Protein AF-A0A256WL37-F1 (afdb_monomer)

Foldseek 3Di:
DVLVVVLVVVVVVLVPDDPVVNVVVVPDCVVVVSVVSVVCVVPPDPPVPPPPPPDPPDPDFDKDKDWDDPDPFWIKIWIFRPPDPDTDIDIDIGGDDPPDDDD

Solvent-accessible surface area (backbone atoms only — not comparable to full-atom values): 6564 Å² total; per-residue (Å²): 141,58,65,66,60,54,54,55,53,46,53,58,54,57,69,72,46,57,74,75,55,46,55,57,47,70,76,41,72,58,59,61,51,54,51,50,50,68,64,33,72,80,63,84,67,82,73,83,75,80,73,76,81,76,65,73,96,64,94,59,77,45,70,49,67,53,75,48,69,82,49,98,38,38,37,41,37,39,38,37,29,71,44,45,97,63,74,46,77,48,79,47,79,47,79,50,82,79,72,83,81,81,126

Radius of gyration: 30.99 Å; Cα contacts (8 Å, |Δi|>4): 90; chains: 1; bounding box: 54×27×90 Å

Secondary structure (DSSP, 8-state):
--HHHHHHHHHHHHHTS-HHHHHHHHTSSHHHHHHHHHHHGGGS------------S-S--EEEEEEEE-SSSEEEEEEEEEESS--EEEEEEEE--------

Mean predicted aligned error: 17.74 Å

Nearest PDB structures (foldseek):
  4cfe-assembly1_D  TM=4.867E-01  e=2.884E+00  Homo sapiens
  4rer-assembly1_B  TM=5.497E-01  e=3.933E+00  Homo sapiens
  5iso-assembly2_D  TM=5.636E-01  e=6.073E+00  Homo sapiens
  5iso-assembly1_B  TM=5.663E-01  e=9.376E+00  Homo sapiens
  6c9h-assembly1_B  TM=3.683E-01  e=2.884E+00  Homo sapiens

Sequence (103 aa):
MLWVFVLEQYDVWYDGLTPAKKVVVDNTPVPEIVEKIRNNDRNGSSVIKYGMDKQASQMWNGLVGIQYQANKHWQFRSEAGLIGDRKSFLFSVNYRFLGFKTK

Structure (mmCIF, N/CA/C/O backbone):
data_AF-A0A256WL37-F1
#
_entry.id   AF-A0A256WL37-F1
#
loop_
_atom_site.group_PDB
_atom_site.id
_atom_site.type_symbol
_atom_site.label_atom_id
_atom_site.label_alt_id
_atom_site.label_comp_id
_atom_site.label_asym_id
_atom_site.label_entity_id
_atom_site.label_seq_id
_atom_site.pdbx_PDB_ins_code
_atom_site.Cartn_x
_atom_site.Cartn_y
_atom_site.Cartn_z
_atom_site.occupancy
_atom_site.B_iso_or_equiv
_atom_site.auth_seq_id
_atom_site.auth_comp_id
_atom_site.auth_asym_id
_atom_site.auth_atom_id
_atom_site.pdbx_PDB_model_num
ATOM 1 N N . MET A 1 1 ? 34.197 -7.881 -24.762 1.00 57.38 1 MET A N 1
ATOM 2 C CA . MET A 1 1 ? 34.043 -8.840 -25.879 1.00 57.38 1 MET A CA 1
ATOM 3 C C . MET A 1 1 ? 32.795 -9.723 -25.697 1.00 57.38 1 MET A C 1
ATOM 5 O O . MET A 1 1 ? 32.854 -10.919 -25.911 1.00 57.38 1 MET A O 1
ATOM 9 N N . LEU A 1 2 ? 31.659 -9.153 -25.275 1.00 58.28 2 LEU A N 1
ATOM 10 C CA . LEU A 1 2 ? 30.358 -9.849 -25.193 1.00 58.28 2 LEU A CA 1
ATOM 11 C C . LEU A 1 2 ? 29.292 -9.097 -26.008 1.00 58.28 2 LEU A C 1
ATOM 13 O O . LEU A 1 2 ? 28.416 -9.712 -26.594 1.00 58.28 2 LEU A O 1
ATOM 17 N N . TRP A 1 3 ? 29.427 -7.774 -26.121 1.00 60.97 3 TRP A N 1
ATOM 18 C CA . TRP A 1 3 ? 28.545 -6.904 -26.902 1.00 60.97 3 TRP A CA 1
ATOM 19 C C . TRP A 1 3 ? 28.574 -7.183 -28.411 1.00 60.97 3 TRP A C 1
ATOM 21 O O . TRP A 1 3 ? 27.521 -7.221 -29.035 1.00 60.97 3 TRP A O 1
ATOM 31 N N . VAL A 1 4 ? 29.749 -7.495 -28.973 1.00 67.12 4 VAL A N 1
ATOM 32 C CA . VAL A 1 4 ? 29.901 -7.881 -30.392 1.00 67.12 4 VAL A CA 1
ATOM 33 C C . VAL A 1 4 ? 29.040 -9.103 -30.737 1.00 67.12 4 VAL A C 1
ATOM 35 O O . VAL A 1 4 ? 28.321 -9.078 -31.727 1.00 67.12 4 VAL A O 1
ATOM 38 N N . PHE A 1 5 ? 29.018 -10.118 -29.866 1.00 75.38 5 PHE A N 1
ATOM 39 C CA . PHE A 1 5 ? 28.216 -11.330 -30.065 1.00 75.38 5 PHE A CA 1
ATOM 40 C C . PHE A 1 5 ? 26.704 -11.049 -30.056 1.00 75.38 5 PHE A C 1
ATOM 42 O O . PHE A 1 5 ? 25.952 -11.627 -30.836 1.00 75.38 5 PHE A O 1
ATOM 49 N N . VAL A 1 6 ? 26.248 -10.127 -29.201 1.00 75.88 6 VAL A N 1
ATOM 50 C CA . VAL A 1 6 ? 24.827 -9.753 -29.113 1.00 75.88 6 VAL A CA 1
ATOM 51 C C . VAL A 1 6 ? 24.371 -8.986 -30.360 1.00 75.88 6 VAL A C 1
ATOM 53 O O . VAL A 1 6 ? 23.259 -9.210 -30.835 1.00 75.88 6 VAL A O 1
ATOM 56 N N . LEU A 1 7 ? 25.221 -8.113 -30.911 1.00 80.50 7 LEU A N 1
ATOM 57 C CA . LEU A 1 7 ? 24.925 -7.373 -32.144 1.00 80.50 7 LEU A CA 1
ATOM 58 C C . LEU A 1 7 ? 24.868 -8.303 -33.364 1.00 80.50 7 LEU A C 1
ATOM 60 O O . LEU A 1 7 ? 23.938 -8.204 -34.158 1.00 80.50 7 LEU A O 1
ATOM 64 N N . GLU A 1 8 ? 25.804 -9.248 -33.469 1.00 83.31 8 GLU A N 1
ATOM 65 C CA . GLU A 1 8 ? 25.807 -10.254 -34.540 1.00 83.31 8 GLU A CA 1
ATOM 66 C C . GLU A 1 8 ? 24.571 -11.163 -34.471 1.00 83.31 8 GLU A C 1
ATOM 68 O O . GLU A 1 8 ? 23.934 -11.436 -35.489 1.00 83.31 8 GLU A O 1
ATOM 73 N N . GLN A 1 9 ? 24.171 -11.587 -33.267 1.00 83.19 9 GLN A N 1
ATOM 74 C CA . GLN A 1 9 ? 22.953 -12.375 -33.075 1.00 83.19 9 GLN A CA 1
ATOM 75 C C . GLN A 1 9 ? 21.686 -11.584 -33.446 1.00 83.19 9 GLN A C 1
ATOM 77 O O . GLN A 1 9 ? 20.743 -12.163 -33.993 1.00 83.19 9 GLN A O 1
ATOM 82 N N . TYR A 1 10 ? 21.656 -10.278 -33.160 1.00 84.44 10 TYR A N 1
ATOM 83 C CA . TYR A 1 10 ? 20.544 -9.405 -33.537 1.00 84.44 10 TYR A CA 1
ATOM 84 C C . TYR A 1 10 ? 20.422 -9.262 -35.057 1.00 84.44 10 TYR A C 1
ATOM 86 O O . TYR A 1 10 ? 19.319 -9.421 -35.578 1.00 84.44 10 TYR A O 1
ATOM 94 N N . ASP A 1 11 ? 21.530 -9.024 -35.763 1.00 86.00 11 ASP A N 1
ATOM 95 C CA . ASP A 1 11 ? 21.529 -8.844 -37.220 1.00 86.00 11 ASP A CA 1
ATOM 96 C C . ASP A 1 11 ? 21.049 -10.128 -37.932 1.00 86.00 11 ASP A C 1
ATOM 98 O O . ASP A 1 11 ? 20.154 -10.076 -38.776 1.00 86.00 11 ASP A O 1
ATOM 102 N N . VAL A 1 12 ? 21.522 -11.306 -37.497 1.00 88.81 12 VAL A N 1
ATOM 103 C CA . VAL A 1 12 ? 21.070 -12.611 -38.025 1.00 88.81 12 VAL A CA 1
ATOM 104 C C . VAL A 1 12 ? 19.575 -12.847 -37.780 1.00 88.81 12 VAL A C 1
ATOM 106 O O . VAL A 1 12 ? 18.864 -13.353 -38.652 1.00 88.81 12 VAL A O 1
ATOM 109 N N . TRP A 1 13 ? 19.079 -12.493 -36.592 1.00 87.81 13 TRP A N 1
ATOM 110 C CA . TRP A 1 13 ? 17.661 -12.626 -36.269 1.00 87.81 13 TRP A CA 1
ATOM 111 C C . TRP A 1 13 ? 16.799 -11.653 -37.081 1.00 87.81 13 TRP A C 1
ATOM 113 O O . TRP A 1 13 ? 15.780 -12.076 -37.629 1.00 87.81 13 TRP A O 1
ATOM 123 N N . TYR A 1 14 ? 17.211 -10.385 -37.192 1.00 85.56 14 TYR A N 1
ATOM 124 C CA . TYR A 1 14 ? 16.499 -9.357 -37.949 1.00 85.56 14 TYR A CA 1
ATOM 125 C C . TYR A 1 14 ? 16.415 -9.732 -39.430 1.00 85.56 14 TYR A C 1
ATOM 127 O O . TYR A 1 14 ? 15.335 -9.672 -40.020 1.00 85.56 14 TYR A O 1
ATOM 135 N N . ASP A 1 15 ? 17.508 -10.215 -40.022 1.00 86.25 15 ASP A N 1
ATOM 136 C CA . ASP A 1 15 ? 17.547 -10.595 -41.433 1.00 86.25 15 ASP A CA 1
ATOM 137 C C . ASP A 1 15 ? 16.653 -11.791 -41.769 1.00 86.25 15 ASP A C 1
ATOM 139 O O . ASP A 1 15 ? 16.059 -11.814 -42.851 1.00 86.25 15 ASP A O 1
ATOM 143 N N . GLY A 1 16 ? 16.462 -12.712 -40.820 1.00 87.00 16 GLY A N 1
ATOM 144 C CA . GLY A 1 16 ? 15.561 -13.862 -40.944 1.00 87.00 16 GLY A CA 1
ATOM 145 C C . GLY A 1 16 ? 14.063 -13.540 -40.832 1.00 87.00 16 GLY A C 1
ATOM 146 O O . GLY A 1 16 ? 13.229 -14.433 -41.008 1.00 87.00 16 GLY A O 1
ATOM 147 N N . LEU A 1 17 ? 13.679 -12.294 -40.533 1.00 86.69 17 LEU A N 1
ATOM 148 C CA . LEU A 1 17 ? 12.273 -11.904 -40.411 1.00 86.69 17 LEU A CA 1
ATOM 149 C C . LEU A 1 17 ? 11.603 -11.688 -41.777 1.00 86.69 17 LEU A C 1
ATOM 151 O O . LEU A 1 17 ? 12.167 -11.127 -42.713 1.00 86.69 17 LEU A O 1
ATOM 155 N N . THR A 1 18 ? 10.322 -12.050 -41.870 1.00 86.88 18 THR A N 1
ATOM 156 C CA . THR A 1 18 ? 9.465 -11.680 -43.009 1.00 86.88 18 THR A CA 1
ATOM 157 C C . THR A 1 18 ? 9.283 -10.155 -43.089 1.00 86.88 18 THR A C 1
ATOM 159 O O . THR A 1 18 ? 9.192 -9.528 -42.029 1.00 86.88 18 THR A O 1
ATOM 162 N N . PRO A 1 19 ? 9.087 -9.554 -44.280 1.00 82.44 19 PRO A N 1
ATOM 163 C CA . PRO A 1 19 ? 8.984 -8.096 -44.446 1.00 82.44 19 PRO A CA 1
ATOM 164 C C . PRO A 1 19 ? 7.967 -7.411 -43.518 1.00 82.44 19 PRO A C 1
ATOM 166 O O . PRO A 1 19 ? 8.264 -6.377 -42.932 1.00 82.44 19 PRO A O 1
ATOM 169 N N . ALA A 1 20 ? 6.799 -8.023 -43.292 1.00 80.12 20 ALA A N 1
ATOM 170 C CA . ALA A 1 20 ? 5.779 -7.478 -42.389 1.00 80.12 20 ALA A CA 1
ATOM 171 C C . ALA A 1 20 ? 6.234 -7.412 -40.918 1.00 80.12 20 ALA A C 1
ATOM 173 O O . ALA A 1 20 ? 5.864 -6.496 -40.190 1.00 80.12 20 ALA A O 1
ATOM 174 N N . LYS A 1 21 ? 7.057 -8.370 -40.474 1.00 80.81 21 LYS A N 1
ATOM 175 C CA . LYS A 1 21 ? 7.606 -8.392 -39.111 1.00 80.81 21 LYS A CA 1
ATOM 176 C C . LYS A 1 21 ? 8.743 -7.386 -38.946 1.00 80.81 21 LYS A C 1
ATOM 178 O O . LYS A 1 21 ? 8.845 -6.807 -37.873 1.00 80.81 21 LYS A O 1
ATOM 183 N N . LYS A 1 22 ? 9.529 -7.136 -40.002 1.00 82.25 22 LYS A N 1
ATOM 184 C CA . LYS A 1 22 ? 10.550 -6.075 -40.008 1.00 82.25 22 LYS A CA 1
ATOM 185 C C . LYS A 1 22 ? 9.914 -4.713 -39.744 1.00 82.25 22 LYS A C 1
ATOM 187 O O . LYS A 1 22 ? 10.298 -4.063 -38.788 1.00 82.25 22 LYS A O 1
ATOM 192 N N . VAL A 1 23 ? 8.821 -4.387 -40.439 1.00 80.31 23 VAL A N 1
ATOM 193 C CA . VAL A 1 23 ? 8.076 -3.133 -40.215 1.00 80.31 23 VAL A CA 1
ATOM 194 C C . VAL A 1 23 ? 7.583 -2.996 -38.770 1.00 80.31 23 VAL A C 1
ATOM 196 O O . VAL A 1 23 ? 7.650 -1.912 -38.201 1.00 80.31 23 VAL A O 1
ATOM 199 N N . VAL A 1 24 ? 7.098 -4.072 -38.142 1.00 82.25 24 VAL A N 1
ATOM 200 C CA . VAL A 1 24 ? 6.685 -4.018 -36.726 1.00 82.25 24 VAL A CA 1
ATOM 201 C C . VAL A 1 24 ? 7.879 -3.725 -35.820 1.00 82.25 24 VAL A C 1
ATOM 203 O O . VAL A 1 24 ? 7.754 -2.904 -34.919 1.00 82.25 24 VAL A O 1
ATOM 206 N N . VAL A 1 25 ? 9.031 -4.351 -36.071 1.00 80.12 25 VAL A N 1
ATOM 207 C CA . VAL A 1 25 ? 10.266 -4.103 -35.312 1.00 80.12 25 VAL A CA 1
ATOM 208 C C . VAL A 1 25 ? 10.781 -2.680 -35.547 1.00 80.12 25 VAL A C 1
ATOM 210 O O . VAL A 1 25 ? 11.160 -2.016 -34.586 1.00 80.12 25 VAL A O 1
ATOM 213 N N . ASP A 1 26 ? 10.702 -2.170 -36.773 1.00 81.50 26 ASP A N 1
ATOM 214 C CA . ASP A 1 26 ? 11.132 -0.815 -37.133 1.00 81.50 26 ASP A CA 1
ATOM 215 C C . ASP A 1 26 ? 10.271 0.271 -36.463 1.00 81.50 26 ASP A C 1
ATOM 217 O O . ASP A 1 26 ? 10.751 1.369 -36.198 1.00 81.50 26 ASP A O 1
ATOM 221 N N . ASN A 1 27 ? 9.013 -0.042 -36.128 1.00 82.06 27 ASN A N 1
ATOM 222 C CA . ASN A 1 27 ? 8.119 0.842 -35.370 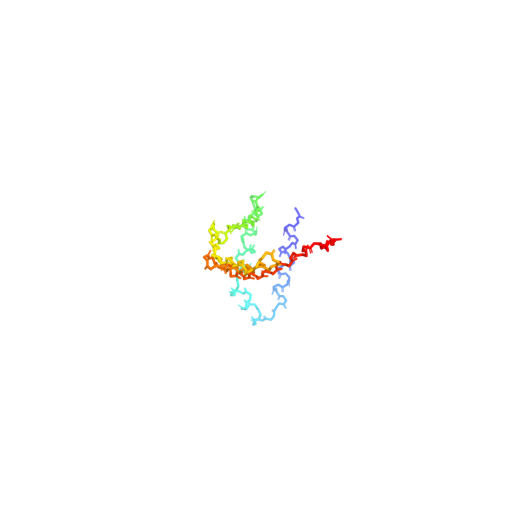1.00 82.06 27 ASN A CA 1
ATOM 223 C C . ASN A 1 27 ? 8.309 0.754 -33.840 1.00 82.06 27 ASN A C 1
ATOM 225 O O . ASN A 1 27 ? 7.592 1.419 -33.090 1.00 82.06 27 ASN A O 1
ATOM 229 N N . THR A 1 28 ? 9.236 -0.073 -33.350 1.00 79.44 28 THR A N 1
ATOM 230 C CA . THR A 1 28 ? 9.562 -0.180 -31.917 1.00 79.44 28 THR A CA 1
ATOM 231 C C . THR A 1 28 ? 10.851 0.581 -31.599 1.00 79.44 28 THR A C 1
ATOM 233 O O . THR A 1 28 ? 11.644 0.836 -32.496 1.00 79.44 28 THR A O 1
ATOM 236 N N . PRO A 1 29 ? 11.138 0.903 -30.327 1.00 77.31 29 PRO A N 1
ATOM 237 C CA . PRO A 1 29 ? 12.411 1.528 -29.942 1.00 77.31 29 PRO A CA 1
ATOM 238 C C . PRO A 1 29 ? 13.633 0.590 -30.033 1.00 77.31 29 PRO A C 1
ATOM 240 O O . PRO A 1 29 ? 14.741 0.983 -29.671 1.00 77.31 29 PRO A O 1
ATOM 243 N N . VAL A 1 30 ? 13.466 -0.661 -30.478 1.00 78.06 30 VAL A N 1
ATOM 244 C CA . VAL A 1 30 ? 14.540 -1.667 -30.520 1.00 78.06 30 VAL A CA 1
ATOM 245 C C . VAL A 1 30 ? 15.695 -1.271 -31.458 1.00 78.06 30 VAL A C 1
ATOM 247 O O . VAL A 1 30 ? 16.839 -1.344 -31.004 1.00 78.06 30 VAL A O 1
ATOM 250 N N . PRO A 1 31 ? 15.465 -0.790 -32.698 1.00 79.56 31 PRO A N 1
ATOM 251 C CA . PRO A 1 31 ? 16.549 -0.376 -33.592 1.00 79.56 31 PRO A CA 1
ATOM 252 C C . PRO A 1 31 ? 17.372 0.788 -33.027 1.00 79.56 31 PRO A C 1
ATOM 254 O O . PRO A 1 31 ? 18.599 0.760 -33.090 1.00 79.56 31 PRO A O 1
ATOM 257 N N . GLU A 1 32 ? 16.719 1.765 -32.387 1.00 76.94 32 GLU A N 1
ATOM 258 C CA . GLU A 1 32 ? 17.388 2.910 -31.752 1.00 76.94 32 GLU A CA 1
ATOM 259 C C . GLU A 1 32 ? 18.295 2.464 -30.589 1.00 76.94 32 GLU A C 1
ATOM 261 O O . GLU A 1 3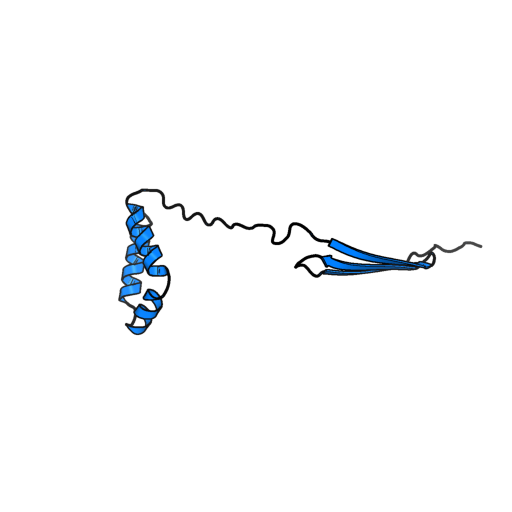2 ? 19.390 2.994 -30.393 1.00 76.94 32 GLU A O 1
ATOM 266 N N . ILE A 1 33 ? 17.871 1.459 -29.817 1.00 75.81 33 ILE A N 1
ATOM 267 C CA . ILE A 1 33 ? 18.674 0.881 -28.730 1.00 75.81 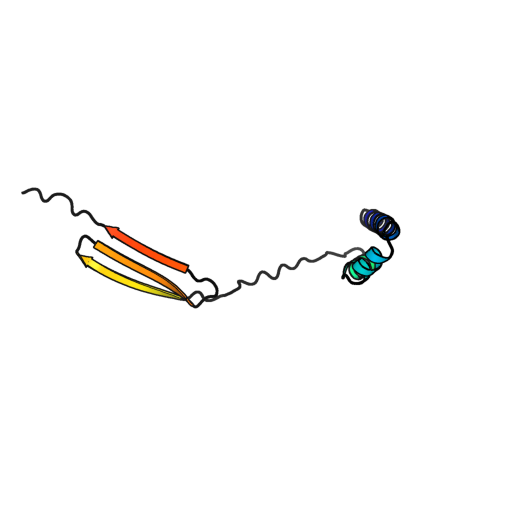33 ILE A CA 1
ATOM 268 C C . ILE A 1 33 ? 19.894 0.140 -29.292 1.00 75.81 33 ILE A C 1
ATOM 270 O O . ILE A 1 33 ? 21.003 0.321 -28.786 1.00 75.81 33 ILE A O 1
ATOM 274 N N . VAL A 1 34 ? 19.710 -0.659 -30.346 1.00 79.50 34 VAL A N 1
ATOM 275 C CA . VAL A 1 34 ? 20.802 -1.397 -31.006 1.00 79.50 34 VAL A CA 1
ATOM 276 C C . VAL A 1 34 ? 21.823 -0.435 -31.612 1.00 79.50 34 VAL A C 1
ATOM 278 O O . VAL A 1 34 ? 23.028 -0.636 -31.450 1.00 79.50 34 VAL A O 1
ATOM 281 N N . GLU A 1 35 ? 21.365 0.649 -32.239 1.00 78.56 35 GLU A N 1
ATOM 282 C CA . GLU A 1 35 ? 22.234 1.690 -32.788 1.00 78.56 35 GLU A CA 1
ATOM 283 C C . GLU A 1 35 ? 23.012 2.423 -31.684 1.00 78.56 35 GLU A C 1
ATOM 285 O O . GLU A 1 35 ? 24.222 2.630 -31.802 1.00 78.56 35 GLU A O 1
ATOM 290 N N . LYS A 1 36 ? 22.359 2.755 -30.563 1.00 74.12 36 LYS A N 1
ATOM 291 C CA . LYS A 1 36 ? 23.032 3.352 -29.399 1.00 74.12 36 LYS A CA 1
ATOM 292 C C . LYS A 1 36 ? 24.105 2.434 -28.823 1.00 74.12 36 LYS A C 1
ATOM 294 O O . LYS A 1 36 ? 25.175 2.930 -28.488 1.00 74.12 36 LYS A O 1
ATOM 299 N N . ILE A 1 37 ? 23.866 1.125 -28.738 1.00 75.44 37 ILE A N 1
ATOM 300 C CA . ILE A 1 37 ? 24.869 0.149 -28.276 1.00 75.44 37 ILE A CA 1
ATOM 301 C C . ILE A 1 37 ? 26.036 0.078 -29.269 1.00 75.44 37 ILE A C 1
ATOM 303 O O . ILE A 1 37 ? 27.188 0.243 -28.868 1.00 75.44 37 ILE A O 1
ATOM 307 N N . ARG A 1 38 ? 25.737 -0.041 -30.570 1.00 74.62 38 ARG A N 1
ATOM 308 C CA . ARG A 1 38 ? 26.728 -0.071 -31.662 1.00 74.62 38 ARG A CA 1
ATOM 309 C C . ARG A 1 38 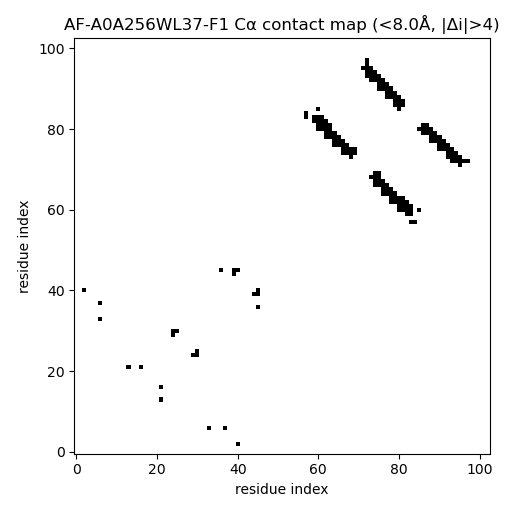? 27.627 1.173 -31.668 1.00 74.62 38 ARG A C 1
ATOM 311 O O . ARG A 1 38 ? 28.829 1.066 -31.899 1.00 74.62 38 ARG A O 1
ATOM 318 N N . ASN A 1 39 ? 27.063 2.342 -31.365 1.00 70.12 39 ASN A N 1
ATOM 319 C CA . ASN A 1 39 ? 27.805 3.599 -31.253 1.00 70.12 39 ASN A CA 1
ATOM 320 C C . ASN A 1 39 ? 28.564 3.742 -29.917 1.00 70.12 39 ASN A C 1
ATOM 322 O O . ASN A 1 39 ? 29.594 4.415 -29.872 1.00 70.12 39 ASN A O 1
ATOM 326 N N . ASN A 1 40 ? 28.097 3.106 -28.837 1.00 63.03 40 ASN A N 1
ATOM 327 C CA . ASN A 1 40 ? 28.699 3.200 -27.500 1.00 63.03 40 ASN A CA 1
ATOM 328 C C . ASN A 1 40 ? 29.823 2.175 -27.253 1.00 63.03 40 ASN A C 1
ATOM 330 O O . ASN A 1 40 ? 30.695 2.428 -26.426 1.00 63.03 40 ASN A O 1
ATOM 334 N N . ASP A 1 41 ? 29.907 1.085 -28.026 1.00 56.47 41 ASP A N 1
ATOM 335 C CA . ASP A 1 41 ? 31.070 0.173 -28.017 1.00 56.47 41 ASP A CA 1
ATOM 336 C C . ASP A 1 41 ? 32.400 0.893 -28.350 1.00 56.47 41 ASP A C 1
ATOM 338 O O . ASP A 1 41 ? 33.473 0.433 -27.962 1.00 56.47 41 ASP A O 1
ATOM 342 N N . ARG A 1 42 ? 32.354 2.081 -28.978 1.00 53.22 42 ARG A N 1
ATOM 343 C CA . ARG A 1 42 ? 33.533 2.949 -29.171 1.00 53.22 42 ARG A CA 1
ATOM 344 C C . ARG A 1 42 ? 33.993 3.688 -27.911 1.00 53.22 42 ARG A C 1
ATOM 346 O O . ARG A 1 42 ? 35.102 4.213 -27.908 1.00 53.22 42 ARG A O 1
ATOM 353 N N . ASN A 1 43 ? 33.176 3.742 -26.859 1.00 47.28 43 ASN A N 1
ATOM 354 C CA . ASN A 1 43 ? 33.446 4.527 -25.655 1.00 47.28 43 ASN A CA 1
ATOM 355 C C . ASN A 1 43 ? 33.107 3.769 -24.356 1.00 47.28 43 ASN A C 1
ATOM 357 O O . ASN A 1 43 ? 32.582 4.347 -23.410 1.00 47.28 43 ASN A O 1
ATOM 361 N N . GLY A 1 44 ? 33.392 2.462 -24.307 1.00 47.97 44 GLY A N 1
ATOM 362 C CA . GLY A 1 44 ? 33.766 1.707 -23.098 1.00 47.97 44 GLY A CA 1
ATOM 363 C C . GLY A 1 44 ? 32.877 1.747 -21.842 1.00 47.97 44 GLY A C 1
ATOM 364 O O . GLY A 1 44 ? 33.324 1.261 -20.807 1.00 47.97 44 GLY A O 1
ATOM 365 N N . SER A 1 45 ? 31.668 2.315 -21.857 1.00 50.16 45 SER A N 1
ATOM 366 C CA . SER A 1 45 ? 30.888 2.502 -20.622 1.00 50.16 45 SER A CA 1
ATOM 367 C C . SER A 1 45 ? 29.413 2.844 -20.862 1.00 50.16 45 SER A C 1
ATOM 36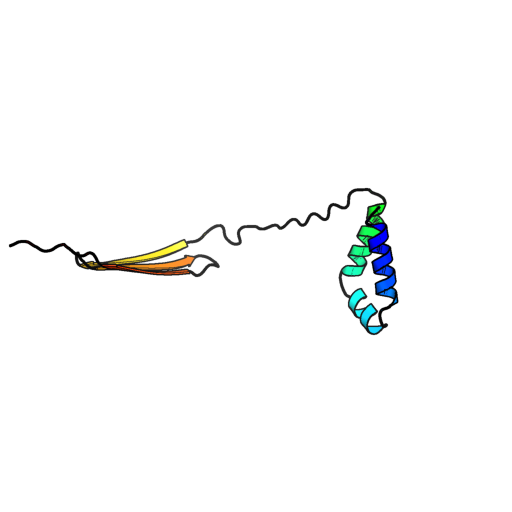9 O O . SER A 1 45 ? 28.880 3.808 -20.316 1.00 50.16 45 SER A O 1
ATOM 371 N N . SER A 1 46 ? 28.692 2.016 -21.617 1.00 46.97 46 SER A N 1
ATOM 372 C CA . SER A 1 46 ? 27.225 2.070 -21.596 1.00 46.97 46 SER A CA 1
ATOM 373 C C . SER A 1 46 ? 26.686 1.292 -20.395 1.00 46.97 46 SER A C 1
ATOM 375 O O . SER A 1 46 ? 26.222 0.159 -20.498 1.00 46.97 46 SER A O 1
ATOM 377 N N . VAL A 1 47 ? 26.777 1.892 -19.207 1.00 52.69 47 VAL A N 1
ATOM 378 C CA . VAL A 1 47 ? 25.979 1.444 -18.061 1.00 52.69 47 VAL A CA 1
ATOM 379 C C . VAL A 1 47 ? 24.540 1.829 -18.379 1.00 52.69 47 VAL A C 1
ATOM 381 O O . VAL A 1 47 ? 24.178 3.001 -18.266 1.00 52.69 47 VAL A O 1
ATOM 384 N N . ILE A 1 48 ? 23.718 0.860 -18.791 1.00 56.25 48 ILE A N 1
ATOM 385 C CA . ILE A 1 48 ? 22.264 1.036 -18.860 1.00 56.25 48 ILE A CA 1
ATOM 386 C C . ILE A 1 48 ? 21.797 1.253 -17.420 1.00 56.25 48 ILE A C 1
ATOM 388 O O . ILE A 1 48 ? 21.522 0.311 -16.677 1.00 56.25 48 ILE A O 1
ATOM 392 N N . LYS A 1 49 ? 21.786 2.513 -16.980 1.00 53.72 49 LYS A N 1
ATOM 393 C CA . LYS A 1 49 ? 21.246 2.901 -15.683 1.00 53.72 49 LYS A CA 1
ATOM 394 C C . LYS A 1 49 ? 19.735 2.736 -15.770 1.00 53.72 49 LYS A C 1
ATOM 396 O O . LYS A 1 49 ? 19.024 3.660 -16.147 1.00 53.72 49 LYS A O 1
ATOM 401 N N . TYR A 1 50 ? 19.250 1.554 -15.400 1.00 47.53 50 TYR A N 1
ATOM 402 C CA . TYR A 1 50 ? 17.882 1.379 -14.926 1.00 47.53 50 TYR A CA 1
ATOM 403 C C . TYR A 1 50 ? 17.758 2.156 -13.609 1.00 47.53 50 TYR A C 1
ATOM 405 O O . TYR A 1 50 ? 17.853 1.609 -12.512 1.00 47.53 50 TYR A O 1
ATOM 413 N N . GLY A 1 51 ? 17.622 3.476 -13.715 1.00 53.44 51 GLY A N 1
ATOM 414 C CA . GLY A 1 51 ? 17.151 4.298 -12.618 1.00 53.44 51 GLY A CA 1
ATOM 415 C C . GLY A 1 51 ? 15.686 3.956 -12.422 1.00 53.44 51 GLY A C 1
ATOM 416 O O . GLY A 1 51 ? 14.823 4.575 -13.035 1.00 53.44 51 GLY A O 1
ATOM 417 N N . MET A 1 52 ? 15.391 2.927 -11.625 1.00 56.16 52 MET A N 1
ATOM 418 C CA . MET A 1 52 ? 14.060 2.817 -11.046 1.00 56.16 52 MET A CA 1
ATOM 419 C C . MET A 1 52 ? 13.899 4.024 -10.130 1.00 56.16 52 MET A C 1
ATOM 421 O O . MET A 1 52 ? 14.310 3.993 -8.971 1.00 56.16 52 MET A O 1
ATOM 425 N N . ASP A 1 53 ? 13.319 5.091 -10.667 1.00 51.28 53 ASP A N 1
ATOM 426 C CA . ASP A 1 53 ? 12.852 6.239 -9.905 1.00 51.28 53 ASP A CA 1
ATOM 427 C C . ASP A 1 53 ? 11.603 5.791 -9.131 1.00 51.28 53 ASP A C 1
ATOM 429 O O . ASP A 1 53 ? 10.455 6.081 -9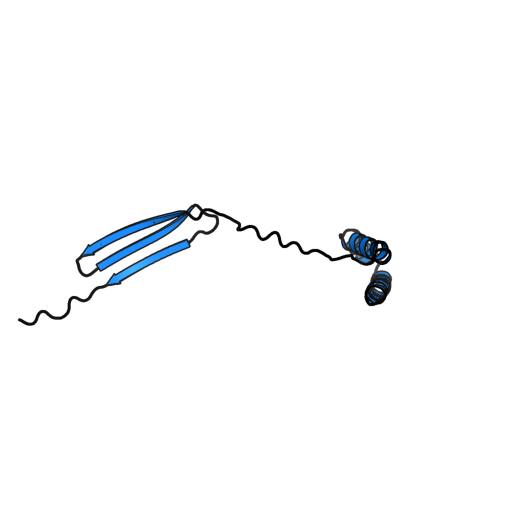.463 1.00 51.28 53 ASP A O 1
ATOM 433 N N . LYS A 1 54 ? 11.820 4.914 -8.145 1.00 54.47 54 LYS A N 1
ATOM 434 C CA . LYS A 1 54 ? 10.769 4.359 -7.300 1.00 54.47 54 LYS A CA 1
ATOM 435 C C . LYS A 1 54 ? 10.486 5.368 -6.202 1.00 54.47 54 LYS A C 1
ATOM 437 O O . LYS A 1 54 ? 10.785 5.150 -5.030 1.00 54.47 54 LYS A O 1
ATOM 442 N N . GLN A 1 55 ? 9.932 6.500 -6.610 1.00 56.78 55 GLN A N 1
ATOM 443 C CA . GLN A 1 55 ? 9.383 7.476 -5.687 1.00 56.78 55 GLN A CA 1
ATOM 444 C C . GLN A 1 55 ? 8.213 6.809 -4.961 1.00 56.78 55 GLN A C 1
ATOM 446 O O . GLN A 1 55 ? 7.431 6.063 -5.561 1.00 56.78 55 GLN A O 1
ATOM 451 N N . ALA A 1 56 ? 8.102 7.017 -3.648 1.00 51.75 56 ALA A N 1
ATOM 452 C CA . ALA A 1 56 ? 6.915 6.585 -2.928 1.00 51.75 56 ALA A CA 1
ATOM 453 C C . ALA A 1 56 ? 5.712 7.285 -3.575 1.00 51.75 56 ALA A C 1
ATOM 455 O O . ALA A 1 56 ? 5.631 8.508 -3.533 1.00 51.75 56 ALA A O 1
ATOM 456 N N . SER A 1 57 ? 4.792 6.516 -4.171 1.00 57.84 57 SER A N 1
ATOM 457 C CA . SER A 1 57 ? 3.632 7.052 -4.905 1.00 57.84 57 SER A CA 1
ATOM 458 C C . SER A 1 57 ? 2.786 8.040 -4.086 1.00 57.84 57 SER A C 1
ATOM 460 O O . SER A 1 57 ? 1.992 8.772 -4.663 1.00 57.84 57 SER A O 1
ATOM 462 N N . GLN A 1 58 ? 2.954 8.078 -2.757 1.00 55.06 58 GLN A N 1
ATOM 463 C CA . GLN A 1 58 ? 2.414 9.102 -1.869 1.00 55.06 58 GLN A CA 1
ATOM 464 C C . GLN A 1 58 ? 3.190 9.174 -0.555 1.00 55.06 58 GLN A C 1
ATOM 466 O O . GLN A 1 58 ? 3.445 8.156 0.088 1.00 55.06 58 GLN A O 1
ATOM 471 N N . MET A 1 59 ? 3.501 10.399 -0.128 1.00 60.91 59 MET A N 1
ATOM 472 C CA . MET A 1 59 ? 4.163 10.698 1.149 1.00 60.91 59 MET A CA 1
ATOM 473 C C . MET A 1 59 ? 3.175 10.835 2.319 1.00 60.91 59 MET A C 1
ATOM 475 O O . MET A 1 59 ? 3.587 10.849 3.475 1.00 60.91 59 MET A O 1
ATOM 479 N N . TRP A 1 60 ? 1.875 10.942 2.029 1.00 58.38 60 TRP A N 1
ATOM 480 C CA . TRP A 1 60 ? 0.825 11.186 3.014 1.00 58.38 60 TRP A CA 1
ATOM 481 C C . TRP A 1 60 ? -0.241 10.095 2.936 1.00 58.38 60 TRP A C 1
ATOM 483 O O . TRP A 1 60 ? -0.869 9.918 1.896 1.00 58.38 60 TRP A O 1
ATOM 493 N N . ASN A 1 61 ? -0.428 9.380 4.046 1.00 65.81 61 ASN A N 1
ATOM 494 C CA . ASN A 1 61 ? -1.496 8.404 4.238 1.00 65.81 61 ASN A CA 1
ATOM 495 C C . ASN A 1 61 ? -2.304 8.838 5.465 1.00 65.81 61 ASN A C 1
ATOM 497 O O . ASN A 1 61 ? -1.894 8.594 6.599 1.00 65.81 61 ASN A O 1
ATOM 501 N N . GLY A 1 62 ? -3.420 9.530 5.245 1.00 67.62 62 GLY A N 1
ATOM 502 C CA . GLY A 1 62 ? -4.332 9.914 6.318 1.00 67.62 62 GLY A CA 1
ATOM 503 C C . GLY A 1 62 ? -5.360 8.813 6.568 1.00 67.62 62 GLY A C 1
ATOM 504 O O . GLY A 1 62 ? -6.110 8.416 5.670 1.00 67.62 62 GLY A O 1
ATOM 505 N N . LEU A 1 63 ? -5.387 8.332 7.807 1.00 79.88 63 LEU A N 1
ATOM 506 C CA . LEU A 1 63 ? -6.354 7.365 8.307 1.00 79.88 63 LEU A CA 1
ATOM 507 C C . LEU A 1 63 ? -7.388 8.105 9.159 1.00 79.88 63 LEU A C 1
ATOM 509 O O . LEU A 1 63 ? -7.019 8.874 10.045 1.00 79.88 63 LEU A O 1
ATOM 513 N N . VAL A 1 64 ? -8.672 7.859 8.915 1.00 80.56 64 VAL A N 1
ATOM 514 C CA . VAL A 1 64 ? -9.754 8.316 9.790 1.00 80.56 64 VAL A CA 1
ATOM 515 C C . VAL A 1 64 ? -10.487 7.104 10.331 1.00 80.56 64 VAL A C 1
ATOM 517 O O . VAL A 1 64 ? -10.817 6.177 9.597 1.00 80.56 64 VAL A O 1
ATOM 520 N N . GLY A 1 65 ? -10.733 7.085 11.632 1.00 83.44 65 GLY A N 1
ATOM 521 C CA . GLY A 1 65 ? -11.397 5.967 12.275 1.00 83.44 65 GLY A CA 1
ATOM 522 C C . GLY A 1 65 ? -12.307 6.418 13.393 1.00 83.44 65 GLY A C 1
ATOM 523 O O . GLY A 1 65 ? -12.123 7.480 13.983 1.00 83.44 65 GLY A O 1
ATOM 524 N N . ILE A 1 66 ? -13.285 5.571 13.682 1.00 84.69 66 ILE A N 1
ATOM 525 C CA . ILE A 1 66 ? -14.151 5.692 14.843 1.00 84.69 66 ILE A CA 1
ATOM 526 C C . ILE A 1 66 ? -13.904 4.503 15.762 1.00 84.69 66 ILE A C 1
ATOM 528 O O . ILE A 1 66 ? -13.693 3.363 15.337 1.00 84.69 66 ILE A O 1
ATOM 532 N N . GLN A 1 67 ? -13.930 4.785 17.056 1.00 85.88 67 GLN A N 1
ATOM 533 C CA . GLN A 1 67 ? -13.845 3.779 18.095 1.00 85.88 67 GLN A CA 1
ATOM 534 C C . GLN A 1 67 ? -15.052 3.934 19.008 1.00 85.88 67 GLN A C 1
ATOM 536 O O . GLN A 1 67 ? -15.282 5.003 19.566 1.00 85.88 67 GLN A O 1
ATOM 541 N N . TYR A 1 68 ? -15.808 2.852 19.161 1.00 83.94 68 TYR A N 1
ATOM 542 C CA . TYR A 1 68 ? -16.976 2.806 20.022 1.00 83.94 68 TYR A CA 1
ATOM 543 C C . TYR A 1 68 ? -16.819 1.701 21.058 1.00 83.94 68 TYR A C 1
ATOM 545 O O . TYR A 1 68 ? -16.595 0.535 20.731 1.00 83.94 68 TYR A O 1
ATOM 553 N N . GLN A 1 69 ? -16.950 2.065 22.328 1.00 82.44 69 GLN A N 1
ATOM 554 C CA . GLN A 1 69 ? -16.945 1.118 23.431 1.00 82.44 69 GLN A CA 1
ATOM 555 C C . GLN A 1 69 ? -18.369 0.994 23.971 1.00 82.44 69 GLN A C 1
ATOM 557 O O . GLN A 1 69 ? -18.844 1.873 24.682 1.00 82.44 69 GLN A O 1
ATOM 562 N N . ALA A 1 70 ? -19.049 -0.098 23.618 1.00 78.06 70 ALA A N 1
ATOM 563 C CA . ALA A 1 70 ? -20.442 -0.317 24.002 1.00 78.06 70 ALA A CA 1
ATOM 564 C C . ALA A 1 70 ? -20.579 -0.677 25.489 1.00 78.06 70 ALA A C 1
ATOM 566 O O . ALA A 1 70 ? -21.496 -0.232 26.165 1.00 78.06 70 ALA A O 1
ATOM 567 N N . ASN A 1 71 ? -19.668 -1.504 26.009 1.00 81.38 71 ASN A N 1
ATOM 568 C CA . ASN A 1 71 ? -19.692 -2.006 27.384 1.00 81.38 71 ASN A CA 1
ATOM 569 C C . ASN A 1 71 ? -18.258 -2.236 27.893 1.00 81.38 71 ASN A C 1
ATOM 571 O O . ASN A 1 71 ? -17.299 -2.171 27.125 1.00 81.38 71 ASN A O 1
ATOM 575 N N . LYS A 1 72 ? -18.081 -2.604 29.173 1.00 73.06 72 LYS A N 1
ATOM 576 C CA . LYS A 1 72 ? -16.767 -3.069 29.686 1.00 73.06 72 LYS A CA 1
ATOM 577 C C . LYS A 1 72 ? -16.239 -4.325 28.973 1.00 73.06 72 LYS A C 1
ATOM 579 O O . LYS A 1 72 ? -15.041 -4.582 29.017 1.00 73.06 72 LYS A O 1
ATOM 584 N N . HIS A 1 73 ? -17.126 -5.068 28.315 1.00 76.88 73 HIS A N 1
ATOM 585 C CA . HIS A 1 73 ? -16.809 -6.323 27.638 1.00 76.88 73 HIS A CA 1
ATOM 586 C C . HIS A 1 73 ? -16.627 -6.171 26.124 1.00 76.88 73 HIS A C 1
ATOM 588 O O . HIS A 1 73 ? -15.935 -6.988 25.539 1.00 76.88 73 HIS A O 1
ATOM 594 N N . TRP A 1 74 ? -17.206 -5.150 25.482 1.00 79.06 74 TRP A N 1
ATOM 595 C CA . TRP A 1 74 ? -17.253 -5.042 24.018 1.00 79.06 74 TRP A CA 1
ATOM 596 C C . TRP A 1 74 ? -16.706 -3.697 23.539 1.00 79.06 74 TRP A C 1
ATOM 598 O O . TRP A 1 74 ? -17.232 -2.640 23.901 1.00 79.06 74 TRP A O 1
ATOM 608 N N . GLN A 1 75 ? -15.674 -3.752 22.700 1.00 87.50 75 GLN A N 1
ATOM 609 C CA . GLN A 1 75 ? -15.052 -2.595 22.063 1.00 87.50 75 GLN A CA 1
ATOM 610 C C . GLN A 1 75 ? -14.979 -2.819 20.552 1.00 87.50 75 GLN A C 1
ATOM 612 O O . GLN A 1 75 ? -14.454 -3.826 20.080 1.00 87.50 75 GLN A O 1
ATOM 617 N N . PHE A 1 76 ? -15.479 -1.847 19.803 1.00 88.38 76 PHE A N 1
ATOM 618 C CA . PHE A 1 76 ? -15.515 -1.835 18.350 1.00 88.38 76 PHE A CA 1
ATOM 619 C C . PHE A 1 76 ? -14.603 -0.724 17.838 1.00 88.38 76 PHE A C 1
ATOM 621 O O . PHE A 1 76 ? -14.564 0.383 18.385 1.00 88.38 76 PHE A O 1
ATOM 628 N N . ARG A 1 77 ? -13.845 -1.017 16.789 1.00 89.25 77 ARG A N 1
ATOM 629 C CA . ARG A 1 77 ? -13.016 -0.042 16.086 1.00 89.25 77 ARG A CA 1
ATOM 630 C C . ARG A 1 77 ? -13.185 -0.256 14.594 1.00 89.25 77 ARG A C 1
ATOM 632 O O . ARG A 1 77 ? -13.059 -1.378 14.114 1.00 89.25 77 ARG A O 1
ATOM 639 N N . SER A 1 78 ? -13.433 0.825 13.876 1.00 87.38 78 SER A N 1
ATOM 640 C CA . SER A 1 78 ? -13.417 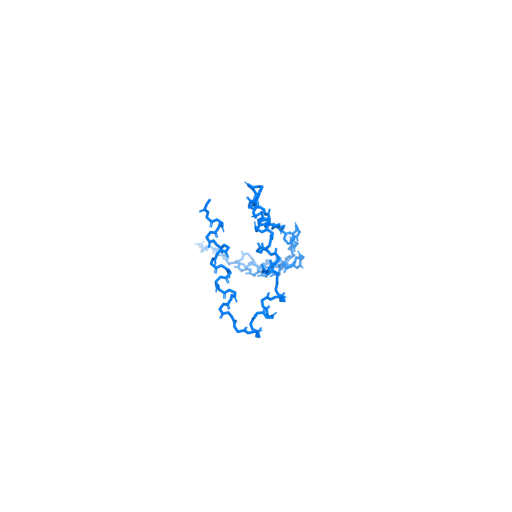0.834 12.420 1.00 87.38 78 SER A CA 1
ATOM 641 C C . SER A 1 78 ? -12.545 1.981 11.945 1.00 87.38 78 SER A C 1
ATOM 643 O O . SER A 1 78 ? -12.751 3.125 12.348 1.00 87.38 78 SER A O 1
ATOM 645 N N . GLU A 1 79 ? -11.587 1.674 11.089 1.00 82.44 79 GLU A N 1
ATOM 646 C CA . GLU A 1 79 ? -10.615 2.610 10.542 1.00 82.44 79 GLU A CA 1
ATOM 647 C C . GLU A 1 79 ? -10.661 2.534 9.015 1.00 82.44 79 GLU A C 1
ATOM 649 O O . GLU A 1 79 ? -10.648 1.451 8.430 1.00 82.44 79 GLU A O 1
ATOM 654 N N . ALA A 1 80 ? -10.734 3.690 8.366 1.00 80.50 80 ALA A N 1
ATOM 655 C CA . ALA A 1 80 ? -10.733 3.840 6.922 1.00 80.50 80 ALA A CA 1
ATOM 656 C C . ALA A 1 80 ? -9.567 4.750 6.504 1.00 80.50 80 ALA A C 1
ATOM 658 O O . ALA A 1 80 ? -9.484 5.921 6.880 1.00 80.50 80 ALA A O 1
ATOM 659 N N . GLY A 1 81 ? -8.655 4.209 5.702 1.00 76.81 81 GLY A N 1
ATOM 660 C CA . GLY A 1 81 ? -7.642 4.971 4.982 1.00 76.81 81 GLY A CA 1
ATOM 661 C C . GLY A 1 81 ? -8.285 5.637 3.774 1.00 76.81 81 GLY A C 1
ATOM 662 O O . GLY A 1 81 ? -8.486 4.990 2.747 1.00 76.81 81 GLY A O 1
ATOM 663 N N . LEU A 1 82 ? -8.665 6.908 3.920 1.00 63.50 82 LEU A N 1
ATOM 664 C CA . LEU A 1 82 ? -9.339 7.677 2.867 1.00 63.50 82 LEU A CA 1
ATOM 665 C C . LEU A 1 82 ? -8.403 8.662 2.160 1.00 63.50 82 LEU A C 1
ATOM 667 O O . LEU A 1 82 ? -8.664 9.019 1.012 1.00 63.50 82 LEU A O 1
ATOM 671 N N . ILE A 1 83 ? -7.323 9.098 2.814 1.00 61.22 83 ILE A N 1
ATOM 672 C CA . ILE A 1 83 ? -6.420 10.120 2.276 1.00 61.22 83 ILE A CA 1
ATOM 673 C C . ILE A 1 83 ? -5.162 9.416 1.767 1.00 61.22 83 ILE A C 1
ATOM 675 O O . ILE A 1 83 ? -4.201 9.227 2.507 1.00 61.22 83 ILE A O 1
ATOM 679 N N . GLY A 1 84 ? -5.227 8.973 0.513 1.00 57.53 84 GLY A N 1
ATOM 680 C CA . GLY A 1 84 ? -4.196 8.202 -0.176 1.00 57.53 84 GLY A CA 1
ATOM 681 C C . GLY A 1 84 ? -4.800 7.369 -1.317 1.00 57.53 84 GLY A C 1
ATOM 682 O O . GLY A 1 84 ? -5.957 6.965 -1.255 1.00 57.53 84 GLY A O 1
ATOM 683 N N . ASP A 1 85 ? -4.022 7.093 -2.358 1.00 61.81 85 ASP A N 1
ATOM 684 C CA . ASP A 1 85 ? -4.262 6.118 -3.436 1.00 61.81 85 ASP A CA 1
ATOM 685 C C . ASP A 1 85 ? -4.516 4.719 -2.844 1.00 61.81 85 ASP A C 1
ATOM 687 O O . ASP A 1 85 ? -5.296 3.917 -3.357 1.00 61.81 85 ASP A O 1
ATOM 691 N N . ARG A 1 86 ? -3.950 4.473 -1.656 1.00 65.06 86 ARG A N 1
ATOM 692 C CA . ARG A 1 86 ? -4.159 3.266 -0.861 1.00 65.06 86 ARG A CA 1
ATOM 693 C C . ARG A 1 86 ? -5.423 3.371 -0.017 1.00 65.06 86 ARG A C 1
ATOM 695 O O . ARG A 1 86 ? -5.403 3.852 1.113 1.00 65.06 86 ARG A O 1
ATOM 702 N N . LYS A 1 87 ? -6.509 2.831 -0.560 1.00 68.31 87 LYS A N 1
ATOM 703 C CA . LYS A 1 87 ? -7.752 2.595 0.177 1.00 68.31 87 LYS A CA 1
ATOM 704 C C . LYS A 1 87 ? -7.605 1.327 1.016 1.00 68.31 87 LYS A C 1
ATOM 706 O O . LYS A 1 87 ? -7.578 0.225 0.475 1.00 68.31 87 LYS A O 1
ATOM 711 N N . SER A 1 88 ? -7.499 1.476 2.331 1.00 72.50 88 SER A N 1
ATOM 712 C CA . SER A 1 88 ? -7.528 0.358 3.279 1.00 72.50 88 SER A CA 1
ATOM 713 C C . SER A 1 88 ? -8.693 0.532 4.244 1.00 72.50 88 SER A C 1
ATOM 715 O O . SER A 1 88 ? -9.003 1.639 4.676 1.00 72.50 88 SER A O 1
ATOM 717 N N . PHE A 1 89 ? -9.369 -0.565 4.566 1.00 81.75 89 PHE A N 1
ATOM 718 C CA . PHE A 1 89 ? -10.452 -0.575 5.539 1.00 81.75 89 PHE A CA 1
ATOM 719 C C . PHE A 1 89 ? -10.167 -1.660 6.566 1.00 81.75 89 PHE A C 1
ATOM 721 O O . PHE A 1 89 ? -9.891 -2.805 6.203 1.00 81.75 89 PHE A O 1
ATOM 728 N N . LEU A 1 90 ? -10.209 -1.289 7.840 1.00 83.12 90 LEU A N 1
ATOM 729 C CA . LEU A 1 90 ? -9.964 -2.187 8.953 1.00 83.12 90 LEU A CA 1
ATOM 730 C C . LEU A 1 90 ? -11.139 -2.123 9.917 1.00 83.12 90 LEU A C 1
ATOM 732 O O . LEU A 1 90 ? -11.564 -1.055 10.352 1.00 83.12 90 LEU A O 1
ATOM 736 N N . PHE A 1 91 ? -11.633 -3.298 10.281 1.00 88.31 91 PHE A N 1
ATOM 737 C CA . PHE A 1 91 ? -12.658 -3.461 11.294 1.00 88.31 91 PHE A CA 1
ATOM 738 C C . PHE A 1 91 ? -12.142 -4.410 12.372 1.00 88.31 91 PHE A C 1
ATOM 740 O O . PHE A 1 91 ? -11.617 -5.481 12.071 1.00 88.31 91 PHE A O 1
ATOM 747 N N . SER A 1 92 ? -12.263 -4.006 13.633 1.00 84.00 92 SER A N 1
ATOM 748 C CA . SER A 1 92 ? -11.773 -4.752 14.786 1.00 84.00 92 SER A CA 1
ATOM 749 C C . SER A 1 92 ? -12.834 -4.799 15.879 1.00 84.00 92 SER A C 1
ATOM 751 O O . SER A 1 92 ? -13.410 -3.779 16.268 1.00 84.00 92 SER A O 1
ATOM 753 N N . VAL A 1 93 ? -13.058 -6.003 16.401 1.00 88.19 93 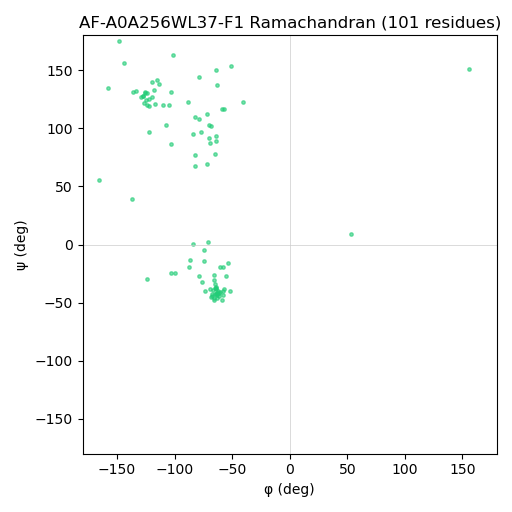VAL A N 1
ATOM 754 C CA . VAL A 1 93 ? -13.942 -6.272 17.537 1.00 88.19 93 VAL A CA 1
ATOM 755 C C . VAL A 1 93 ? -13.105 -6.887 18.643 1.00 88.19 93 VAL A C 1
ATOM 757 O O . VAL A 1 93 ? -12.404 -7.871 18.430 1.00 88.19 93 VAL A O 1
ATOM 760 N N . ASN A 1 94 ? -13.178 -6.300 19.828 1.00 87.31 94 ASN A N 1
ATOM 761 C CA . ASN A 1 94 ? -12.485 -6.775 21.012 1.00 87.31 94 ASN A CA 1
ATOM 762 C C . ASN A 1 94 ? -13.523 -7.180 22.056 1.00 87.31 94 ASN A C 1
ATOM 764 O O . ASN A 1 94 ? -14.330 -6.349 22.486 1.00 87.31 94 ASN A O 1
ATOM 768 N N . TYR A 1 95 ? -13.472 -8.448 22.470 1.00 85.81 95 TYR A N 1
ATOM 769 C CA . TYR A 1 95 ? -14.282 -8.983 23.558 1.00 85.81 95 TYR A CA 1
ATOM 770 C C . TYR A 1 95 ? -13.400 -9.288 24.772 1.00 85.81 95 TYR A C 1
ATOM 772 O O . TYR A 1 95 ? -12.458 -10.074 24.684 1.00 85.81 95 TYR A O 1
ATOM 780 N N . ARG A 1 96 ? -13.679 -8.641 25.906 1.00 84.00 96 ARG A N 1
ATOM 781 C CA . ARG A 1 96 ? -12.976 -8.860 27.177 1.00 84.00 96 ARG A CA 1
ATOM 782 C C . ARG A 1 96 ? -13.864 -9.671 28.102 1.00 84.00 96 ARG A C 1
ATOM 784 O O . ARG A 1 96 ? -14.935 -9.212 28.484 1.00 84.00 96 ARG A O 1
ATOM 791 N N . PHE A 1 97 ? -13.385 -10.838 28.509 1.00 76.25 97 PHE A N 1
ATOM 792 C CA . PHE A 1 97 ? -14.021 -11.656 29.532 1.00 76.25 97 PHE A CA 1
ATOM 793 C C . PHE A 1 97 ? -13.605 -11.112 30.906 1.00 76.25 97 PHE A C 1
ATOM 795 O O . PHE A 1 97 ? -12.441 -11.229 31.288 1.00 76.25 97 PHE A O 1
ATOM 802 N N . LEU A 1 98 ? -14.521 -10.490 31.657 1.00 68.38 98 LEU A N 1
ATOM 803 C CA . LEU A 1 98 ? -14.296 -10.313 33.093 1.00 68.38 98 LEU A CA 1
ATOM 804 C C . LEU A 1 98 ? -14.452 -11.698 33.727 1.00 68.38 98 LEU A C 1
ATOM 806 O O . LEU A 1 98 ? -15.542 -12.266 33.696 1.00 68.38 98 LEU A O 1
ATOM 810 N N . GLY A 1 99 ? -13.350 -12.250 34.236 1.00 68.06 99 GLY A N 1
ATOM 811 C CA . GLY A 1 99 ? -13.324 -13.551 34.903 1.00 68.06 99 GLY A CA 1
ATOM 812 C C . GLY A 1 99 ? -14.391 -13.677 35.994 1.00 68.06 99 GLY A C 1
ATOM 813 O O . GLY A 1 99 ? -14.840 -12.676 36.558 1.00 68.06 99 GLY A O 1
ATOM 814 N N . PHE A 1 100 ? -14.806 -14.922 36.250 1.00 67.19 100 PHE A N 1
ATOM 815 C CA . PHE A 1 100 ? -15.868 -15.291 37.185 1.00 67.19 100 PHE A CA 1
ATOM 816 C C . PHE A 1 100 ? -15.815 -14.462 38.476 1.00 67.19 100 PHE A C 1
ATOM 818 O O . PHE A 1 100 ? -14.814 -14.471 39.191 1.00 67.19 100 PHE A O 1
ATOM 825 N N . LYS A 1 101 ? -16.914 -13.768 38.804 1.00 63.62 101 LYS A N 1
ATOM 826 C CA . LYS A 1 101 ? -17.113 -13.286 40.172 1.00 63.62 101 LYS A CA 1
ATOM 827 C C . LYS A 1 101 ? -17.346 -14.506 41.058 1.00 63.62 101 LYS A C 1
ATOM 829 O O . LYS A 1 101 ? -18.451 -15.044 41.072 1.00 63.62 101 LYS A O 1
ATOM 834 N N . THR A 1 102 ? -16.317 -14.919 41.790 1.00 56.88 102 THR A N 1
ATOM 835 C CA . THR A 1 102 ? -16.487 -15.733 42.996 1.00 56.88 102 THR A CA 1
ATOM 836 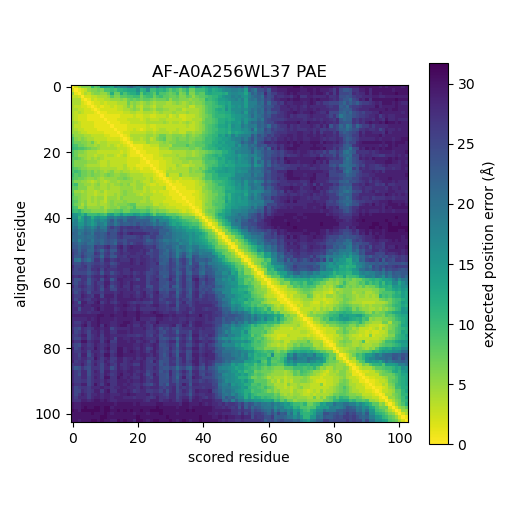C C . THR A 1 102 ? -17.401 -14.956 43.945 1.00 56.88 102 THR A C 1
ATOM 838 O O . THR A 1 102 ? -17.083 -13.822 44.311 1.00 56.88 102 THR A O 1
ATOM 841 N N . LYS A 1 103 ? -18.579 -15.523 44.225 1.00 57.66 103 LYS A N 1
ATOM 842 C CA . LYS A 1 103 ? -19.455 -15.089 45.317 1.00 57.66 103 LYS A CA 1
ATOM 843 C C . LYS A 1 103 ? -18.881 -15.541 46.649 1.00 57.66 103 LYS A C 1
ATOM 845 O O . LYS A 1 103 ? -18.297 -16.646 46.667 1.00 57.66 103 LYS A O 1
#

pLDDT: mean 72.71, std 12.53, range [46.97, 89.25]